Protein AF-A0A928IKX8-F1 (afdb_monomer_lite)

Foldseek 3Di:
DDDDPPPPPPDPDPVVVVVVVLLVVLLVQLLLLVLVLLVVVQKDFAQVRLLVLLVDDDDNNFQEKEFEPPDDPVSVCSNVVSCVVSVHHYDYDPHWQCSSQVSNVHRDRTRMMTGRDPVSVVVSVVSD

Sequence (128 aa):
MRSMRKWKRSFPKMSEQTGEAQKSANIKKLLSTLGLCARAGKVIYGVPMICDGMRRSKGERPVTVFEASDTSENTHKKITDKCVFYKVKHIRLDCDGASLAAALGKTSSLGAVAVTDEKMSGMVEKYI

pLDDT: mean 83.03, std 14.62, range [45.56, 94.25]

Secondary structure (DSSP, 8-state):
----------PPPTTTHHHHHHHHHHHHHHHHHHHHHHHTT-EEESHHHHHHHHH--SS---SEEEE-TT--HHHHHHHHHHHHHHT-EEEE-SS-HHHHHHHTT-SS--SEEEE--HHHHHHHHTT-

Structure (mmCIF, N/CA/C/O backbone):
data_AF-A0A928IKX8-F1
#
_entry.id   AF-A0A928IKX8-F1
#
loop_
_atom_site.group_PDB
_atom_site.id
_atom_site.type_symbol
_atom_site.label_atom_id
_atom_site.label_alt_id
_atom_site.label_comp_id
_atom_site.label_asym_id
_atom_site.label_entity_id
_atom_site.label_seq_id
_atom_site.pdbx_PDB_ins_code
_atom_site.Cartn_x
_atom_site.Cartn_y
_atom_site.Cartn_z
_atom_site.occupancy
_atom_site.B_iso_or_equiv
_atom_site.auth_seq_id
_atom_site.auth_comp_id
_atom_site.auth_asym_id
_atom_site.auth_atom_id
_atom_site.pdbx_PDB_model_num
ATOM 1 N N . MET A 1 1 ? 16.382 36.9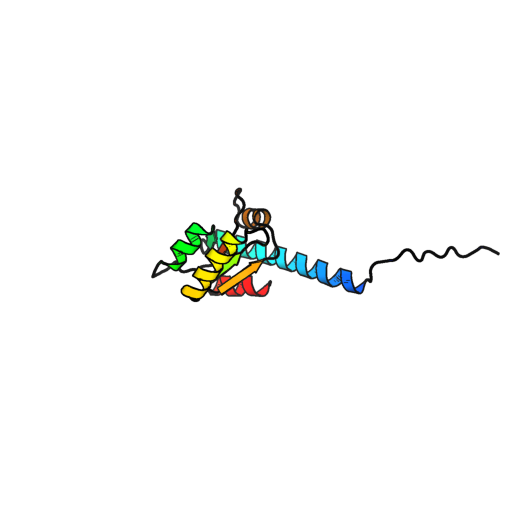03 54.864 1.00 47.00 1 MET A N 1
ATOM 2 C CA . MET A 1 1 ? 15.913 36.895 53.459 1.00 47.00 1 MET A CA 1
ATOM 3 C C . MET A 1 1 ? 16.600 35.781 52.672 1.00 47.00 1 MET A C 1
ATOM 5 O O . MET A 1 1 ? 17.811 35.840 52.520 1.00 47.00 1 MET A O 1
ATOM 9 N N . ARG A 1 2 ? 15.876 34.772 52.161 1.00 48.66 2 ARG A N 1
ATOM 10 C CA . ARG A 1 2 ? 16.408 33.851 51.135 1.00 48.66 2 ARG A CA 1
ATOM 11 C C . ARG A 1 2 ? 15.610 34.044 49.853 1.00 48.66 2 ARG A C 1
ATOM 13 O O . ARG A 1 2 ? 14.431 33.721 49.791 1.00 48.66 2 ARG A O 1
ATOM 20 N N . SER A 1 3 ? 16.276 34.648 48.876 1.00 50.75 3 SER A N 1
ATOM 21 C CA . SER A 1 3 ? 15.784 34.905 47.527 1.00 50.75 3 SER A CA 1
ATOM 22 C C . SER A 1 3 ? 15.284 33.609 46.880 1.00 50.75 3 SER A C 1
ATOM 24 O O . SER A 1 3 ? 16.055 32.671 46.659 1.00 50.75 3 SER A O 1
ATOM 26 N N . MET A 1 4 ? 13.976 33.561 46.612 1.00 45.56 4 MET A N 1
ATOM 27 C CA . MET A 1 4 ? 13.333 32.549 45.779 1.00 45.56 4 MET A CA 1
ATOM 28 C C . MET A 1 4 ? 13.910 32.641 44.366 1.00 45.56 4 MET A C 1
ATOM 30 O O . MET A 1 4 ? 13.693 33.613 43.640 1.00 45.56 4 MET A O 1
ATOM 34 N N . ARG A 1 5 ? 14.663 31.614 43.968 1.00 52.06 5 ARG A N 1
ATOM 35 C CA . ARG A 1 5 ? 15.209 31.494 42.618 1.00 52.06 5 ARG A CA 1
ATOM 36 C C . ARG A 1 5 ? 14.051 31.268 41.646 1.00 52.06 5 ARG A C 1
ATOM 38 O O . ARG A 1 5 ? 13.436 30.206 41.634 1.00 52.06 5 ARG A O 1
ATOM 45 N N . LYS A 1 6 ? 13.766 32.291 40.834 1.00 52.81 6 LYS A N 1
ATOM 46 C CA . LYS A 1 6 ? 12.906 32.232 39.646 1.00 52.81 6 LYS A CA 1
ATOM 47 C C . LYS A 1 6 ? 13.409 31.130 38.712 1.00 52.81 6 LYS A C 1
ATOM 49 O O . LYS A 1 6 ? 14.292 31.364 37.893 1.00 52.81 6 LYS A O 1
ATOM 54 N N . TRP A 1 7 ? 12.822 29.943 38.799 1.00 52.69 7 TRP A N 1
ATOM 55 C CA . TRP A 1 7 ? 13.029 28.873 37.827 1.00 52.69 7 TRP A CA 1
ATOM 56 C C . TRP A 1 7 ? 11.881 28.870 36.812 1.00 52.69 7 TRP A C 1
ATOM 58 O O . TRP A 1 7 ? 11.135 27.911 36.679 1.00 52.69 7 TRP A O 1
ATOM 68 N N . LYS A 1 8 ? 11.713 29.985 36.089 1.00 52.56 8 LYS A N 1
ATOM 69 C CA . LYS A 1 8 ? 10.942 30.004 34.836 1.00 52.56 8 LYS A CA 1
ATOM 70 C C . LYS A 1 8 ? 11.911 29.745 33.686 1.00 52.56 8 LYS A C 1
ATOM 72 O O . LYS A 1 8 ? 12.265 30.655 32.946 1.00 52.56 8 LYS A O 1
ATOM 77 N N . ARG A 1 9 ? 12.393 28.506 33.577 1.00 50.50 9 ARG A N 1
ATOM 78 C CA . ARG A 1 9 ? 12.924 28.009 32.302 1.00 50.50 9 ARG A CA 1
ATOM 79 C C . ARG A 1 9 ? 11.699 27.620 31.489 1.00 50.50 9 ARG A C 1
ATOM 81 O O . ARG A 1 9 ? 10.839 26.924 32.017 1.00 50.50 9 ARG A O 1
ATOM 88 N N . SER A 1 10 ? 11.578 28.165 30.285 1.00 53.47 10 SER A N 1
ATOM 89 C CA . S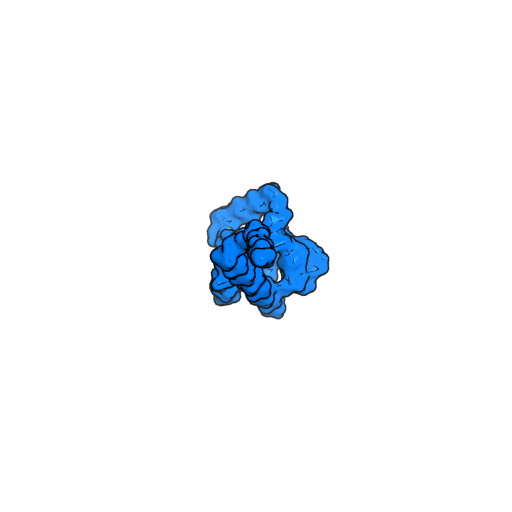ER A 1 10 ? 10.478 27.924 29.354 1.00 53.47 10 SER A CA 1
ATOM 90 C C . SER A 1 10 ? 10.213 26.427 29.209 1.00 53.47 10 SER A C 1
ATOM 92 O O . SER A 1 10 ? 10.902 25.741 28.461 1.00 53.47 10 SER A O 1
ATOM 94 N N . PHE A 1 11 ? 9.235 25.918 29.954 1.00 50.81 11 PHE A N 1
ATOM 95 C CA . PHE A 1 11 ? 8.666 24.609 29.696 1.00 50.81 11 PHE A CA 1
ATOM 96 C C . PHE A 1 11 ? 7.807 24.762 28.435 1.00 50.81 11 PHE A C 1
ATOM 98 O O . PHE A 1 11 ? 6.925 25.631 28.433 1.00 50.81 11 PHE A O 1
ATOM 105 N N . PRO A 1 12 ? 8.060 23.996 27.358 1.00 54.03 12 PRO A N 1
ATOM 106 C CA . PRO A 1 12 ? 7.116 23.923 26.247 1.00 54.03 12 PRO A CA 1
ATOM 107 C C . PRO A 1 12 ? 5.738 23.546 26.810 1.00 54.03 12 PRO A C 1
ATOM 109 O O . PRO A 1 12 ? 5.649 22.791 27.783 1.00 54.03 12 PRO A O 1
ATOM 112 N N . LYS A 1 13 ? 4.665 24.147 26.282 1.00 50.50 13 LYS A N 1
ATOM 113 C CA . LYS A 1 13 ? 3.326 24.021 26.869 1.00 50.50 13 LYS A CA 1
ATOM 114 C C . LYS A 1 13 ? 2.935 22.540 26.922 1.00 50.50 13 LYS A C 1
ATOM 116 O O . LYS A 1 13 ? 2.940 21.850 25.909 1.00 50.50 13 LYS A O 1
ATOM 121 N N . MET A 1 14 ? 2.534 22.075 28.107 1.00 46.19 14 MET A N 1
ATOM 122 C CA . MET A 1 14 ? 2.029 20.717 28.382 1.00 46.19 14 MET A CA 1
ATOM 123 C C . MET A 1 14 ? 0.922 20.270 27.398 1.00 46.19 14 MET A C 1
ATOM 125 O O . MET A 1 14 ? 0.720 19.081 27.184 1.00 46.19 14 MET A O 1
ATOM 129 N N . SER A 1 15 ? 0.222 21.223 26.771 1.00 53.66 15 SER A N 1
ATOM 130 C CA . SER A 1 15 ? -0.831 20.997 25.775 1.00 53.66 15 SER A CA 1
ATOM 131 C C . SER A 1 15 ? -0.340 20.534 24.398 1.00 53.66 15 SER A C 1
ATOM 133 O O . SER A 1 15 ? -1.143 20.025 23.628 1.00 53.66 15 SER A O 1
ATOM 135 N N . GLU A 1 16 ? 0.940 20.719 24.063 1.00 54.22 16 GLU A N 1
ATOM 136 C CA . GLU A 1 16 ? 1.517 20.285 22.776 1.00 54.22 16 GLU A CA 1
ATOM 137 C C . GLU A 1 16 ? 2.119 18.869 22.866 1.00 54.22 16 GLU A C 1
ATOM 139 O O . GLU A 1 16 ? 2.221 18.168 21.864 1.00 54.22 16 GLU A O 1
ATOM 144 N N . GLN A 1 17 ? 2.429 18.395 24.078 1.00 54.22 17 GLN A N 1
ATOM 145 C CA . GLN A 1 17 ? 3.056 17.086 24.305 1.00 54.22 17 GLN A CA 1
ATOM 146 C C . GLN A 1 17 ? 2.088 15.897 24.177 1.00 54.22 17 GLN A C 1
ATOM 148 O O . GLN A 1 17 ? 2.517 14.763 23.966 1.00 54.22 17 GLN A O 1
ATOM 153 N N . THR A 1 18 ? 0.778 16.120 24.289 1.00 57.66 18 THR A N 1
ATOM 154 C CA . THR A 1 18 ? -0.229 15.048 24.217 1.00 57.66 18 THR A CA 1
ATOM 155 C C . THR A 1 18 ? -0.540 14.622 22.777 1.00 57.66 18 THR A C 1
ATOM 157 O O . THR A 1 18 ? -0.771 13.439 22.524 1.00 57.66 18 THR A O 1
ATOM 160 N N . GLY A 1 19 ? -0.464 15.547 21.812 1.00 56.72 19 GLY A N 1
ATOM 161 C CA . GLY A 1 19 ? -0.780 15.279 20.403 1.00 56.72 19 GLY A CA 1
ATOM 162 C C . GLY A 1 19 ? 0.262 14.417 19.679 1.00 56.72 19 GLY A C 1
ATOM 163 O O . GLY A 1 19 ? -0.091 13.462 18.984 1.00 56.72 19 GLY A O 1
ATOM 164 N N . GLU A 1 20 ? 1.553 14.694 19.874 1.00 61.00 20 GLU A N 1
ATOM 165 C CA . GLU A 1 20 ? 2.644 13.947 19.223 1.00 61.00 20 GLU A CA 1
ATOM 166 C C . GLU A 1 20 ? 2.746 12.501 19.734 1.00 61.00 20 GLU A C 1
ATOM 168 O O . GLU A 1 20 ? 2.955 11.557 18.960 1.00 61.00 20 GLU A O 1
ATOM 173 N N . ALA A 1 21 ? 2.518 12.300 21.036 1.00 64.06 21 ALA A N 1
ATOM 174 C CA . ALA A 1 21 ? 2.507 10.977 21.649 1.00 64.06 21 ALA A CA 1
ATOM 175 C C . ALA A 1 21 ? 1.378 10.096 21.082 1.00 64.06 21 ALA A C 1
ATOM 177 O O . ALA A 1 21 ? 1.613 8.933 20.744 1.00 64.06 21 ALA A O 1
ATOM 178 N N . GLN A 1 22 ? 0.173 10.648 20.899 1.00 70.94 22 GLN A N 1
ATOM 179 C CA . GLN A 1 22 ? -0.947 9.917 20.294 1.00 70.94 22 GLN A CA 1
ATOM 180 C C . GLN A 1 22 ? -0.711 9.600 18.813 1.00 70.94 22 GLN A C 1
ATOM 182 O O . GLN A 1 22 ? -0.991 8.481 18.379 1.00 70.94 22 GLN A O 1
ATOM 187 N N . LYS A 1 23 ? -0.125 10.532 18.054 1.00 74.25 23 LYS A N 1
ATOM 188 C CA . LYS A 1 23 ? 0.185 10.330 16.632 1.00 74.25 23 LYS A CA 1
ATOM 189 C C . LYS A 1 23 ? 1.185 9.187 16.417 1.00 74.25 23 LYS A C 1
ATOM 191 O O . LYS A 1 23 ? 0.941 8.283 15.617 1.00 74.25 23 LYS A O 1
ATOM 196 N N . SER A 1 24 ? 2.266 9.160 17.199 1.00 78.94 24 SER A N 1
ATOM 197 C CA . SER A 1 24 ? 3.278 8.095 17.115 1.00 78.94 24 SER A CA 1
ATOM 198 C C . SER A 1 24 ? 2.734 6.709 17.500 1.00 78.94 24 SER A C 1
ATOM 200 O O . SER A 1 24 ? 3.105 5.700 16.895 1.00 78.94 24 SER A O 1
ATOM 202 N N . ALA A 1 25 ? 1.817 6.637 18.472 1.00 84.69 25 ALA A N 1
ATOM 203 C CA . ALA A 1 25 ? 1.174 5.387 18.873 1.00 84.69 25 ALA A CA 1
ATOM 204 C C . ALA A 1 25 ? 0.252 4.824 17.778 1.00 84.69 25 ALA A C 1
ATOM 206 O O . ALA A 1 25 ? 0.204 3.606 17.580 1.00 84.69 25 ALA A O 1
ATOM 207 N N . ASN A 1 26 ? -0.450 5.693 17.048 1.00 90.31 26 ASN A N 1
ATOM 208 C CA . ASN A 1 26 ? -1.316 5.294 15.939 1.00 90.31 26 ASN A CA 1
ATOM 209 C C . ASN A 1 26 ? -0.511 4.761 14.749 1.00 90.31 26 ASN A C 1
ATOM 211 O O . ASN A 1 26 ? -0.826 3.681 14.252 1.00 90.31 26 ASN A O 1
ATOM 215 N N . ILE A 1 27 ? 0.595 5.417 14.380 1.00 89.69 27 ILE A N 1
ATOM 216 C CA . ILE A 1 27 ? 1.487 4.945 13.306 1.00 89.69 27 ILE A CA 1
ATOM 217 C C . ILE A 1 27 ? 2.048 3.552 13.623 1.00 89.69 27 ILE A C 1
ATOM 219 O O . ILE A 1 27 ? 2.047 2.672 12.767 1.00 89.69 27 ILE A O 1
ATOM 223 N N . LYS A 1 28 ? 2.462 3.290 14.870 1.00 91.00 28 LYS A N 1
ATOM 224 C CA . LYS A 1 28 ? 2.934 1.950 15.273 1.00 91.00 28 LYS A CA 1
ATOM 225 C C . LYS A 1 28 ? 1.858 0.869 15.107 1.00 91.00 28 LYS A C 1
ATOM 227 O O . LYS A 1 28 ? 2.163 -0.241 14.663 1.00 91.00 28 LYS A O 1
ATOM 232 N N . LYS A 1 29 ? 0.599 1.179 15.442 1.00 92.19 29 LYS A N 1
ATOM 233 C CA . LYS A 1 29 ? -0.541 0.263 15.240 1.00 92.19 29 LYS A CA 1
ATOM 234 C C . LYS A 1 29 ? -0.842 0.059 13.757 1.00 92.19 29 LYS A C 1
ATOM 236 O O . LYS A 1 29 ? -1.074 -1.075 13.343 1.00 92.19 29 LYS A O 1
ATOM 241 N N . LEU A 1 30 ? -0.773 1.126 12.965 1.00 92.75 30 LEU A N 1
ATOM 242 C CA . LEU A 1 30 ? -0.924 1.084 11.515 1.00 92.75 30 LEU A CA 1
ATOM 243 C C . LEU A 1 30 ? 0.117 0.153 10.884 1.00 92.75 30 LEU A C 1
ATOM 245 O O . LEU A 1 30 ? -0.248 -0.787 10.182 1.00 92.75 30 LEU A O 1
ATOM 249 N N . LEU A 1 31 ? 1.399 0.346 11.208 1.00 92.19 31 LEU A N 1
ATOM 250 C CA . LEU A 1 31 ? 2.505 -0.491 10.735 1.00 92.19 31 LEU A CA 1
ATOM 251 C C . LEU A 1 31 ? 2.327 -1.961 11.143 1.00 92.19 31 LEU A C 1
ATOM 253 O O . LEU A 1 31 ? 2.471 -2.860 10.317 1.00 92.19 31 LEU A O 1
ATOM 257 N N . SER A 1 32 ? 1.930 -2.219 12.391 1.00 92.88 32 SER A N 1
ATOM 258 C CA . SER A 1 32 ? 1.648 -3.584 12.868 1.00 92.88 32 SER A CA 1
ATOM 259 C C . SER A 1 32 ? 0.496 -4.242 12.094 1.00 92.88 32 SER A C 1
ATOM 261 O O . SER A 1 32 ? 0.554 -5.428 11.764 1.00 92.88 32 SER A O 1
ATOM 263 N N . THR A 1 33 ? -0.540 -3.467 11.761 1.00 93.44 33 THR A N 1
ATOM 264 C CA . THR A 1 33 ? -1.694 -3.924 10.969 1.00 93.44 33 THR A CA 1
ATOM 265 C C . THR A 1 33 ? -1.297 -4.198 9.520 1.00 93.44 33 THR A C 1
ATOM 267 O O . THR A 1 33 ? -1.681 -5.225 8.963 1.00 93.44 33 THR A O 1
ATOM 270 N N . LEU A 1 34 ? -0.456 -3.352 8.920 1.00 93.19 34 LEU A N 1
ATOM 271 C CA . LEU A 1 34 ? 0.125 -3.606 7.599 1.00 93.19 34 LEU A CA 1
ATOM 272 C C . LEU A 1 34 ? 0.958 -4.896 7.582 1.00 93.19 34 LEU A C 1
ATOM 274 O O . LEU A 1 34 ? 0.835 -5.688 6.648 1.00 93.19 34 LEU A O 1
ATOM 278 N N . GLY A 1 35 ? 1.731 -5.166 8.637 1.00 92.69 35 GLY A N 1
ATOM 279 C CA . GLY A 1 35 ? 2.459 -6.429 8.796 1.00 92.69 35 GLY A CA 1
ATOM 280 C C . GLY A 1 35 ? 1.539 -7.656 8.869 1.00 92.69 35 GLY A C 1
ATOM 281 O O . GLY A 1 35 ? 1.835 -8.698 8.280 1.00 92.69 35 GLY A O 1
ATOM 282 N N . LEU A 1 36 ? 0.381 -7.542 9.528 1.00 93.12 36 LEU A N 1
ATOM 283 C CA . LEU A 1 36 ? -0.655 -8.586 9.526 1.00 93.12 36 LEU A CA 1
ATOM 284 C C . LEU A 1 36 ? -1.233 -8.812 8.120 1.00 93.12 36 LEU A C 1
ATOM 286 O O . LEU A 1 36 ? -1.360 -9.958 7.689 1.00 93.12 36 LEU A O 1
ATOM 290 N N . CYS A 1 37 ? -1.513 -7.736 7.379 1.00 92.50 37 CYS A N 1
ATOM 291 C CA . CYS A 1 37 ? -1.970 -7.815 5.988 1.00 92.50 37 CYS A CA 1
ATOM 292 C C . CYS A 1 37 ? -0.935 -8.500 5.087 1.00 92.50 37 CYS A C 1
ATOM 294 O O . CYS A 1 37 ? -1.294 -9.312 4.229 1.00 92.50 37 CYS A O 1
ATOM 296 N N . ALA A 1 38 ? 0.351 -8.213 5.311 1.00 92.31 38 ALA A N 1
ATOM 297 C CA . ALA A 1 38 ? 1.449 -8.838 4.588 1.00 92.31 38 ALA A CA 1
ATOM 298 C C . ALA A 1 38 ? 1.536 -10.339 4.841 1.00 92.31 38 ALA A C 1
ATOM 300 O O . ALA A 1 38 ? 1.639 -11.114 3.891 1.00 92.31 38 ALA A O 1
ATOM 301 N N . ARG A 1 39 ? 1.410 -10.765 6.104 1.00 90.56 39 ARG A N 1
ATOM 302 C CA . ARG A 1 39 ? 1.367 -12.193 6.451 1.00 90.56 39 ARG A CA 1
ATOM 303 C C . ARG A 1 39 ? 0.162 -12.920 5.855 1.00 90.56 39 ARG A C 1
ATOM 305 O O . ARG A 1 39 ? 0.277 -14.096 5.536 1.00 90.56 39 ARG A O 1
ATOM 312 N N . ALA A 1 40 ? -0.961 -12.231 5.659 1.00 90.62 40 ALA A N 1
ATOM 313 C CA . ALA A 1 40 ? -2.138 -12.783 4.988 1.00 90.62 40 ALA A CA 1
ATOM 314 C C . ALA A 1 4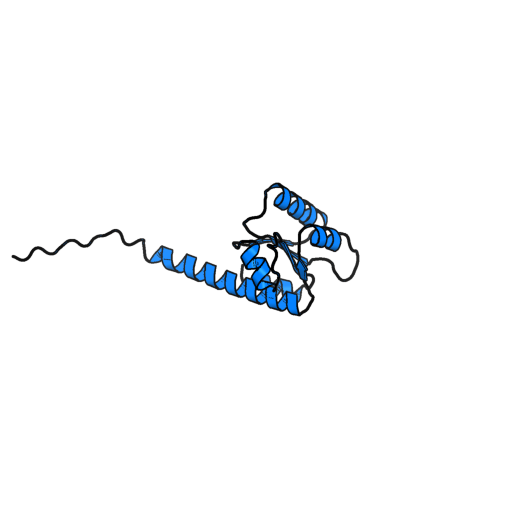0 ? -2.002 -12.865 3.450 1.00 90.62 40 ALA A C 1
ATOM 316 O O . ALA A 1 40 ? -2.910 -13.365 2.787 1.00 90.62 40 ALA A O 1
ATOM 317 N N . GLY A 1 41 ? -0.912 -12.350 2.865 1.00 89.31 41 GLY A N 1
ATOM 318 C CA . GLY A 1 41 ? -0.708 -12.319 1.413 1.00 89.31 41 GLY A CA 1
ATOM 319 C C . GLY A 1 41 ? -1.640 -11.351 0.673 1.00 89.31 41 GLY A C 1
ATOM 320 O O . GLY A 1 41 ? -1.846 -11.495 -0.528 1.00 89.31 41 GLY A O 1
ATOM 321 N N . LYS A 1 42 ? -2.228 -10.372 1.376 1.00 91.88 42 LYS A N 1
ATOM 322 C CA . LYS A 1 42 ? -3.195 -9.398 0.828 1.00 91.88 42 LYS A CA 1
ATOM 323 C C . LYS A 1 42 ? -2.586 -8.015 0.588 1.00 91.88 42 LYS A C 1
ATOM 325 O O . LYS A 1 42 ? -3.270 -6.996 0.694 1.00 91.88 42 LYS A O 1
ATOM 330 N N . VAL A 1 43 ? -1.287 -7.970 0.298 1.00 92.38 43 VAL A N 1
ATOM 331 C CA . VAL A 1 43 ? -0.556 -6.726 0.030 1.00 92.38 43 VAL A CA 1
ATOM 332 C C . VAL A 1 43 ? 0.331 -6.848 -1.199 1.00 92.38 43 VAL A C 1
ATOM 334 O O . VAL A 1 43 ? 0.873 -7.912 -1.488 1.00 92.38 43 VAL A O 1
ATOM 337 N N . ILE A 1 44 ? 0.525 -5.725 -1.878 1.00 92.00 44 ILE A N 1
ATOM 338 C CA . ILE A 1 44 ? 1.474 -5.548 -2.974 1.00 92.00 44 ILE A CA 1
ATOM 339 C C . ILE A 1 44 ? 2.441 -4.452 -2.546 1.00 92.00 44 ILE A C 1
ATOM 341 O O . ILE A 1 44 ? 2.023 -3.360 -2.184 1.00 92.00 44 ILE A O 1
ATOM 345 N N . TYR A 1 45 ? 3.738 -4.720 -2.569 1.00 90.88 45 TYR A N 1
ATOM 346 C CA . TYR A 1 45 ? 4.758 -3.759 -2.152 1.00 90.88 45 TYR A CA 1
ATOM 347 C C . TYR A 1 45 ? 5.518 -3.206 -3.356 1.00 90.88 45 TYR A C 1
ATOM 349 O O . TYR A 1 45 ? 5.751 -3.911 -4.327 1.00 90.88 45 TYR A O 1
ATOM 357 N N . GLY A 1 46 ? 5.952 -1.951 -3.283 1.00 89.25 46 GLY A N 1
ATOM 358 C CA . GLY A 1 46 ? 6.764 -1.325 -4.321 1.00 89.25 46 GLY A CA 1
ATOM 359 C C . GLY A 1 46 ? 5.944 -0.698 -5.449 1.00 89.25 46 GLY A C 1
ATOM 360 O O . GLY A 1 46 ? 5.057 -1.303 -6.046 1.00 89.25 46 GLY A O 1
ATOM 361 N N . VAL A 1 47 ? 6.313 0.533 -5.790 1.00 89.75 47 VAL A N 1
ATOM 362 C CA . VAL A 1 47 ? 5.660 1.371 -6.806 1.00 89.75 47 VAL A CA 1
ATOM 363 C C . VAL A 1 47 ? 5.425 0.670 -8.152 1.00 89.75 47 VAL A C 1
ATOM 365 O O . VAL A 1 47 ? 4.287 0.716 -8.625 1.00 89.75 47 VAL A O 1
ATOM 368 N N . PRO A 1 48 ? 6.414 -0.007 -8.779 1.00 90.38 48 PRO A N 1
ATOM 369 C CA . PRO A 1 48 ? 6.179 -0.667 -10.064 1.00 90.38 48 PRO A CA 1
ATOM 370 C C . PRO A 1 48 ? 5.149 -1.801 -9.963 1.00 90.38 48 PRO A C 1
ATOM 372 O O . PRO A 1 48 ? 4.268 -1.891 -10.814 1.00 90.38 48 PRO A O 1
ATOM 375 N N . MET A 1 49 ? 5.199 -2.613 -8.900 1.00 90.94 49 MET A N 1
ATOM 376 C CA . MET A 1 49 ? 4.257 -3.723 -8.709 1.00 90.94 49 MET A CA 1
ATOM 377 C C . MET A 1 49 ? 2.846 -3.227 -8.400 1.00 90.94 49 MET A C 1
ATOM 379 O O . MET A 1 49 ? 1.878 -3.806 -8.879 1.00 90.94 49 MET A O 1
ATOM 383 N N . ILE A 1 50 ? 2.717 -2.125 -7.658 1.00 91.81 50 ILE A N 1
ATOM 384 C CA . ILE A 1 50 ? 1.424 -1.480 -7.402 1.00 91.81 50 ILE A CA 1
ATOM 385 C C . ILE A 1 50 ? 0.821 -0.962 -8.713 1.00 91.81 50 ILE A C 1
ATOM 387 O O . ILE A 1 50 ? -0.349 -1.221 -8.994 1.00 91.81 50 ILE A O 1
ATOM 391 N N . CYS A 1 51 ? 1.622 -0.294 -9.552 1.00 90.25 51 CYS A N 1
ATOM 392 C CA . CYS A 1 51 ? 1.178 0.177 -10.867 1.00 90.25 51 CYS A CA 1
ATOM 393 C C . CYS A 1 51 ? 0.711 -0.975 -11.770 1.00 90.25 51 CYS A C 1
ATOM 395 O O . CYS A 1 51 ? -0.288 -0.838 -12.478 1.00 90.25 51 CYS A O 1
ATOM 397 N N . ASP A 1 52 ? 1.415 -2.108 -11.743 1.00 90.00 52 ASP A N 1
ATOM 398 C CA . ASP A 1 52 ? 1.018 -3.311 -12.477 1.00 90.00 52 ASP A CA 1
ATOM 399 C C . ASP A 1 52 ? -0.239 -3.959 -11.897 1.00 90.00 52 ASP A C 1
ATOM 401 O O . ASP A 1 52 ? -1.136 -4.333 -12.652 1.00 90.00 52 ASP A O 1
ATOM 405 N N . GLY A 1 53 ? -0.359 -4.031 -10.572 1.00 88.69 53 GLY A N 1
ATOM 406 C CA . GLY A 1 53 ? -1.546 -4.546 -9.890 1.00 88.69 53 GLY A CA 1
ATOM 407 C C . GLY A 1 53 ? -2.812 -3.759 -10.235 1.00 88.69 53 GLY A C 1
ATOM 408 O O . GLY A 1 53 ? -3.864 -4.351 -10.458 1.00 88.69 53 GLY A O 1
ATOM 409 N N . MET A 1 54 ? -2.716 -2.433 -10.377 1.00 89.12 54 MET A N 1
ATOM 410 C CA . MET A 1 54 ? -3.847 -1.587 -10.793 1.00 89.12 54 MET A CA 1
ATOM 411 C C . MET A 1 54 ? -4.355 -1.891 -12.209 1.00 89.12 54 MET A C 1
ATOM 413 O O . MET A 1 54 ? -5.558 -1.769 -12.474 1.00 89.12 54 MET A O 1
ATOM 417 N N . ARG A 1 55 ? -3.444 -2.278 -13.114 1.00 86.81 55 ARG A N 1
ATOM 418 C CA . ARG A 1 55 ? -3.754 -2.634 -14.510 1.00 86.81 55 ARG A CA 1
ATOM 419 C C . ARG A 1 55 ? -4.484 -3.971 -14.622 1.00 86.81 55 ARG A C 1
ATOM 421 O O . ARG A 1 55 ? -5.227 -4.164 -15.582 1.00 86.81 55 ARG A O 1
ATOM 428 N N . ARG A 1 56 ? -4.271 -4.893 -13.679 1.00 82.38 56 ARG A N 1
ATOM 429 C CA . ARG A 1 56 ? -4.883 -6.230 -13.698 1.00 82.38 56 ARG A CA 1
ATOM 430 C C . ARG A 1 56 ? -6.396 -6.136 -13.480 1.00 82.38 56 ARG A C 1
ATOM 432 O O . ARG A 1 56 ? -6.885 -5.333 -12.688 1.00 82.38 56 ARG A O 1
ATOM 439 N N . SER A 1 57 ? -7.145 -6.971 -14.197 1.00 65.50 57 SER A N 1
ATOM 440 C CA . SER A 1 57 ? -8.609 -6.906 -14.265 1.00 65.50 57 SER A CA 1
ATOM 441 C C . SER A 1 57 ? -9.342 -7.769 -13.228 1.00 65.50 57 SER A C 1
ATOM 443 O O . SER A 1 57 ? -10.525 -7.522 -13.002 1.00 65.50 57 SER A O 1
ATOM 445 N N . LYS A 1 58 ? -8.693 -8.740 -12.561 1.00 60.31 58 LYS A N 1
ATOM 446 C CA . LYS A 1 58 ? -9.334 -9.593 -11.534 1.00 60.31 58 LYS A CA 1
ATOM 447 C C . LYS A 1 58 ? -8.377 -10.029 -10.413 1.00 60.31 58 LYS A C 1
ATOM 449 O O . LYS A 1 58 ? -7.229 -10.366 -10.672 1.00 60.31 58 LYS A O 1
ATOM 454 N N . GLY A 1 59 ? -8.892 -10.060 -9.178 1.00 61.94 59 GLY A N 1
ATOM 455 C CA . GLY A 1 59 ? -8.335 -10.784 -8.020 1.00 61.94 59 GLY A CA 1
ATOM 456 C C . GLY A 1 59 ? -7.282 -10.064 -7.170 1.00 61.94 59 GLY A C 1
ATOM 457 O O . GLY A 1 59 ? -7.267 -10.246 -5.958 1.00 61.94 59 GLY A O 1
ATOM 458 N N . GLU A 1 60 ? -6.440 -9.224 -7.772 1.00 69.31 60 GLU A N 1
ATOM 459 C CA . GLU A 1 60 ? -5.290 -8.594 -7.087 1.00 69.31 60 GLU A CA 1
ATOM 460 C C . GLU A 1 60 ? -5.296 -7.066 -7.175 1.00 69.31 60 GLU A C 1
ATOM 462 O O . GLU A 1 60 ? -4.270 -6.408 -6.996 1.00 69.31 60 GLU A O 1
ATOM 467 N N . ARG A 1 61 ? -6.447 -6.475 -7.497 1.00 85.62 61 ARG A N 1
ATOM 468 C CA . ARG A 1 61 ? -6.513 -5.031 -7.680 1.00 85.62 61 ARG A CA 1
ATOM 469 C C . ARG A 1 61 ? -6.316 -4.342 -6.324 1.00 85.62 61 ARG A C 1
ATOM 471 O O . ARG A 1 61 ? -7.017 -4.686 -5.374 1.00 85.62 61 ARG A O 1
ATOM 478 N N . PRO A 1 62 ? -5.374 -3.396 -6.207 1.00 90.50 62 PRO A N 1
ATOM 479 C CA . PRO A 1 62 ? -5.201 -2.655 -4.971 1.00 90.50 62 PRO A CA 1
ATOM 480 C C . PRO A 1 62 ? -6.450 -1.817 -4.692 1.00 90.50 62 PRO A C 1
ATOM 482 O O . PRO A 1 62 ? -6.957 -1.134 -5.581 1.00 90.50 62 PRO A O 1
ATOM 485 N N . VAL A 1 63 ? -6.934 -1.887 -3.455 1.00 91.12 63 VAL A N 1
ATOM 486 C CA . VAL A 1 63 ? -8.070 -1.104 -2.951 1.00 91.12 63 VAL A CA 1
ATOM 487 C C . VAL A 1 63 ? -7.571 0.237 -2.421 1.00 91.12 63 VAL A C 1
ATOM 489 O O . VAL A 1 63 ? -8.122 1.290 -2.750 1.00 91.12 63 VAL A O 1
ATOM 492 N N . THR A 1 64 ? -6.472 0.187 -1.665 1.00 92.75 64 THR A N 1
ATOM 493 C CA . THR A 1 64 ? -5.841 1.358 -1.054 1.00 92.75 64 THR A CA 1
ATOM 494 C C . THR A 1 64 ? -4.331 1.261 -1.164 1.00 92.75 64 THR A C 1
ATOM 496 O O . THR A 1 64 ? -3.744 0.206 -0.914 1.00 92.75 64 THR A O 1
ATOM 499 N N . VAL A 1 65 ? -3.704 2.373 -1.534 1.00 94.12 65 VAL A N 1
ATOM 500 C CA . VAL A 1 65 ? -2.256 2.552 -1.609 1.00 94.12 65 VAL A CA 1
ATOM 501 C C . VAL A 1 65 ? -1.804 3.464 -0.480 1.00 94.12 65 VAL A C 1
ATOM 503 O O . VAL A 1 65 ? -2.296 4.579 -0.342 1.00 94.12 65 VAL A O 1
ATOM 506 N N . PHE A 1 66 ? -0.829 2.990 0.280 1.00 93.62 66 PHE A N 1
ATOM 507 C CA . PHE A 1 66 ? -0.134 3.710 1.330 1.00 93.62 66 PHE A CA 1
ATOM 508 C C . PHE A 1 66 ? 1.270 4.075 0.851 1.00 93.62 66 PHE A C 1
ATOM 510 O O . PHE A 1 66 ? 2.059 3.205 0.480 1.00 93.62 66 PHE A O 1
ATOM 517 N N . GLU A 1 67 ? 1.577 5.362 0.844 1.00 94.25 67 GLU A N 1
ATOM 518 C CA . GLU A 1 67 ? 2.865 5.911 0.428 1.00 94.25 67 GLU A CA 1
ATOM 519 C C . GLU A 1 67 ? 3.667 6.360 1.652 1.00 94.25 67 GLU A C 1
ATOM 521 O O . GLU A 1 67 ? 3.104 6.960 2.564 1.00 94.25 67 GLU A O 1
ATOM 526 N N . ALA A 1 68 ? 4.970 6.090 1.678 1.00 93.25 68 ALA A N 1
ATOM 527 C CA . ALA A 1 68 ? 5.855 6.590 2.726 1.00 93.25 68 ALA A CA 1
ATOM 528 C C . ALA A 1 68 ? 6.076 8.114 2.608 1.00 93.25 68 ALA A C 1
ATOM 530 O O . ALA A 1 68 ? 5.896 8.713 1.546 1.00 93.25 68 ALA A O 1
ATOM 531 N N . SER A 1 69 ? 6.475 8.775 3.694 1.00 91.25 69 SER A N 1
ATOM 532 C CA . SER A 1 69 ? 6.692 10.228 3.700 1.00 91.25 69 SER A CA 1
ATOM 533 C C . SER A 1 69 ? 7.939 10.656 2.921 1.00 91.25 69 SER A C 1
ATOM 535 O O . SER A 1 69 ? 7.981 11.775 2.414 1.00 91.25 69 SER A O 1
ATOM 537 N N . ASP A 1 70 ? 8.941 9.784 2.815 1.00 90.50 70 ASP A N 1
ATOM 538 C CA . ASP A 1 70 ? 10.266 10.026 2.227 1.00 90.50 70 ASP A CA 1
ATOM 539 C C . ASP A 1 70 ? 10.343 9.747 0.713 1.00 90.50 70 ASP A C 1
ATOM 541 O O . ASP A 1 70 ? 11.426 9.748 0.122 1.00 90.50 70 ASP A O 1
ATOM 545 N N . THR A 1 71 ? 9.204 9.530 0.052 1.00 88.00 71 THR A N 1
ATOM 546 C CA . THR A 1 71 ? 9.147 9.361 -1.401 1.00 88.00 71 THR A CA 1
ATOM 547 C C . THR A 1 71 ? 9.506 10.642 -2.154 1.00 88.00 71 THR A C 1
ATOM 549 O O . THR A 1 71 ? 9.114 11.756 -1.797 1.00 88.00 71 THR A O 1
ATOM 552 N N . SER A 1 72 ? 10.239 10.482 -3.261 1.00 88.81 72 SER A N 1
ATOM 553 C CA . SER A 1 72 ? 10.564 11.590 -4.162 1.00 88.81 72 SER A CA 1
ATOM 554 C C . SER A 1 72 ? 9.326 12.105 -4.895 1.00 88.81 72 SER A C 1
ATOM 556 O O . SER A 1 72 ? 8.394 11.349 -5.178 1.00 88.81 72 SER A O 1
ATOM 558 N N . GLU A 1 73 ? 9.338 13.377 -5.297 1.00 89.88 73 GLU A N 1
ATOM 559 C CA . GLU A 1 73 ? 8.194 13.997 -5.977 1.00 89.88 73 GLU A CA 1
ATOM 560 C C . GLU A 1 73 ? 7.821 13.285 -7.290 1.00 89.88 73 GLU A C 1
ATOM 562 O O . GLU A 1 73 ? 6.642 13.093 -7.594 1.00 89.88 73 GLU A O 1
ATOM 567 N N . ASN A 1 74 ? 8.818 12.803 -8.041 1.00 89.31 74 ASN A N 1
ATOM 568 C CA . ASN A 1 74 ? 8.593 11.996 -9.243 1.00 89.31 74 ASN A CA 1
ATOM 569 C C . ASN A 1 74 ? 7.839 10.697 -8.932 1.00 89.31 74 ASN A C 1
ATOM 571 O O . ASN A 1 74 ? 7.051 10.231 -9.752 1.00 89.31 74 ASN A O 1
ATOM 575 N N . THR A 1 75 ? 8.105 10.089 -7.778 1.00 88.94 75 THR A N 1
ATOM 576 C CA . THR A 1 75 ? 7.458 8.845 -7.351 1.00 88.94 75 THR A CA 1
ATOM 577 C C . THR A 1 75 ? 6.034 9.114 -6.888 1.00 88.94 75 THR A C 1
ATOM 579 O O . THR A 1 75 ? 5.116 8.419 -7.322 1.00 88.94 75 THR A O 1
ATOM 582 N N . HIS A 1 76 ? 5.853 10.174 -6.100 1.00 92.00 76 HIS A N 1
ATOM 583 C CA . HIS A 1 76 ? 4.551 10.635 -5.637 1.00 92.00 76 HIS A CA 1
ATOM 584 C C . HIS A 1 76 ? 3.599 10.899 -6.809 1.00 92.00 76 HIS A C 1
ATOM 586 O O . HIS A 1 76 ? 2.532 10.295 -6.882 1.00 92.00 76 HIS A O 1
ATOM 592 N N . LYS A 1 77 ? 4.019 11.701 -7.801 1.00 92.69 77 LYS A N 1
ATOM 593 C CA . LYS A 1 77 ? 3.206 11.978 -9.001 1.00 92.69 77 LYS A CA 1
ATOM 594 C C . LYS A 1 77 ? 2.814 10.700 -9.740 1.00 92.69 77 LYS A C 1
ATOM 596 O O . LYS A 1 77 ? 1.641 10.492 -10.026 1.00 92.69 77 LYS A O 1
ATOM 601 N N . LYS A 1 78 ? 3.771 9.791 -9.971 1.00 91.56 78 LYS A N 1
ATOM 602 C CA . LYS A 1 78 ? 3.501 8.513 -10.652 1.00 91.56 78 LYS A CA 1
ATOM 603 C C . LYS A 1 78 ? 2.436 7.677 -9.941 1.00 91.56 78 LYS A C 1
ATOM 605 O O . LYS A 1 78 ? 1.597 7.088 -10.618 1.00 91.56 78 LYS A O 1
ATOM 610 N N . ILE A 1 79 ? 2.491 7.586 -8.611 1.00 91.88 79 ILE A N 1
ATOM 611 C CA . ILE A 1 79 ? 1.504 6.837 -7.824 1.00 91.88 79 ILE A CA 1
ATOM 612 C C . ILE A 1 79 ? 0.153 7.543 -7.895 1.00 91.88 79 ILE A C 1
ATOM 614 O O . ILE A 1 79 ? -0.835 6.915 -8.266 1.00 91.88 79 ILE A O 1
ATOM 618 N N . THR A 1 80 ? 0.119 8.840 -7.589 1.00 92.62 80 THR A N 1
ATOM 619 C CA . THR A 1 80 ? -1.108 9.638 -7.540 1.00 92.62 80 THR A CA 1
ATOM 620 C C . THR A 1 80 ? -1.850 9.612 -8.873 1.00 92.62 80 THR A C 1
ATOM 622 O O . THR A 1 80 ? -3.035 9.285 -8.893 1.00 92.62 80 THR A O 1
ATOM 625 N N . ASP A 1 81 ? -1.163 9.832 -9.997 1.00 92.62 81 ASP A N 1
ATOM 626 C CA . ASP A 1 81 ? -1.772 9.806 -11.334 1.00 92.62 81 ASP A CA 1
ATOM 627 C C . ASP A 1 81 ? -2.436 8.452 -11.632 1.00 92.62 81 ASP A C 1
ATOM 629 O O . ASP A 1 81 ? -3.530 8.378 -12.200 1.00 92.62 81 ASP A O 1
ATOM 633 N N . LYS A 1 82 ? -1.791 7.351 -11.223 1.00 90.75 82 LYS A N 1
ATOM 634 C CA . LYS A 1 82 ? -2.323 5.994 -11.406 1.00 90.75 82 LYS A CA 1
ATOM 635 C C . LYS A 1 82 ? -3.492 5.711 -10.470 1.00 90.75 82 LYS A C 1
ATOM 637 O O . LYS A 1 82 ? -4.495 5.165 -10.928 1.00 90.75 82 LYS A O 1
ATOM 642 N N . CYS A 1 83 ? -3.397 6.113 -9.206 1.00 91.50 83 CYS A N 1
ATOM 643 C CA . CYS A 1 83 ? -4.487 5.998 -8.241 1.00 91.50 83 CYS A CA 1
ATOM 644 C C . CYS A 1 83 ? -5.734 6.751 -8.722 1.00 91.50 83 CYS A C 1
ATOM 646 O O . CYS A 1 83 ? -6.823 6.183 -8.717 1.00 91.50 83 CYS A O 1
ATOM 648 N N . VAL A 1 84 ? -5.571 7.977 -9.232 1.00 91.56 84 VAL A N 1
ATOM 649 C CA . VAL A 1 84 ? -6.666 8.781 -9.801 1.00 91.56 84 VAL A CA 1
ATOM 650 C C . VAL A 1 84 ? -7.277 8.092 -11.022 1.00 91.56 84 VAL A C 1
ATOM 652 O O . VAL A 1 84 ? -8.494 7.920 -11.084 1.00 91.56 84 VAL A O 1
ATOM 655 N N . PHE A 1 85 ? -6.451 7.636 -11.969 1.00 90.31 85 PHE A N 1
ATOM 656 C CA . PHE A 1 85 ? -6.929 6.978 -13.188 1.00 90.31 85 PHE A CA 1
ATOM 657 C C . PHE A 1 85 ? -7.714 5.689 -12.901 1.00 90.31 85 PHE A C 1
ATOM 659 O O . PHE A 1 85 ? -8.782 5.462 -13.470 1.00 90.31 85 PHE A O 1
ATOM 666 N N . TYR A 1 86 ? -7.204 4.844 -12.001 1.00 88.81 86 TYR A N 1
ATOM 667 C CA . TYR A 1 86 ? -7.833 3.568 -11.651 1.00 88.81 86 TYR A CA 1
ATOM 668 C C . TYR A 1 86 ? -8.863 3.672 -10.516 1.00 88.81 86 TYR A C 1
ATOM 670 O O . TYR A 1 86 ? -9.451 2.651 -10.159 1.00 88.81 86 TYR A O 1
ATOM 678 N N . LYS A 1 87 ? -9.114 4.881 -9.990 1.00 88.69 87 LYS A N 1
ATOM 679 C CA . LYS A 1 87 ? -10.017 5.162 -8.859 1.00 88.69 87 LYS A CA 1
ATOM 680 C C . LYS A 1 87 ? -9.684 4.341 -7.606 1.00 88.69 87 LYS A C 1
ATOM 682 O O . LYS A 1 87 ? -10.568 3.806 -6.944 1.00 88.69 87 LYS A O 1
ATOM 687 N N . VAL A 1 88 ? -8.395 4.239 -7.304 1.00 91.00 88 VAL A N 1
ATOM 688 C CA . VAL A 1 88 ? -7.857 3.567 -6.115 1.00 91.00 88 VAL A CA 1
ATOM 689 C C . VAL A 1 88 ? -7.565 4.620 -5.050 1.00 91.00 88 VAL A C 1
ATOM 691 O O . VAL A 1 88 ? -7.064 5.699 -5.373 1.00 91.00 88 VAL A O 1
ATOM 694 N N . LYS A 1 89 ? -7.866 4.329 -3.780 1.00 91.38 89 LYS A N 1
ATOM 695 C CA . LYS A 1 89 ? -7.565 5.258 -2.683 1.00 91.38 89 LYS A CA 1
ATOM 696 C C . LYS A 1 89 ? -6.053 5.401 -2.510 1.00 91.38 89 LYS A C 1
ATOM 698 O O . LYS A 1 89 ? -5.320 4.416 -2.572 1.00 91.38 89 LYS A O 1
ATOM 703 N N . HIS A 1 90 ? -5.592 6.616 -2.244 1.00 93.94 90 HIS A N 1
ATOM 704 C CA . HIS A 1 90 ? -4.188 6.924 -1.985 1.00 93.94 90 HIS A CA 1
ATOM 705 C C . HIS A 1 90 ? -4.064 7.691 -0.674 1.00 93.94 90 HIS A C 1
ATOM 707 O O . HIS A 1 90 ? -4.815 8.635 -0.438 1.00 93.94 90 HIS A O 1
ATOM 713 N N . ILE A 1 91 ? -3.148 7.249 0.187 1.00 92.38 91 ILE A N 1
ATOM 714 C CA . ILE A 1 91 ? -2.899 7.842 1.496 1.00 92.38 91 ILE A CA 1
ATOM 715 C C . ILE A 1 91 ? -1.392 7.934 1.715 1.00 92.38 91 ILE A C 1
ATOM 717 O O . ILE A 1 91 ? -0.674 6.942 1.595 1.00 92.38 91 ILE A O 1
ATOM 721 N N . ARG A 1 92 ? -0.912 9.124 2.073 1.00 91.50 92 ARG A N 1
ATOM 722 C CA . ARG A 1 92 ? 0.473 9.328 2.495 1.00 91.50 92 ARG A CA 1
ATOM 723 C C . ARG A 1 92 ? 0.590 9.130 4.003 1.00 91.50 92 ARG A C 1
ATOM 725 O O . ARG A 1 92 ? -0.173 9.712 4.766 1.00 91.50 92 ARG A O 1
ATOM 732 N N . LEU A 1 93 ? 1.528 8.289 4.411 1.00 90.31 93 LEU A N 1
ATOM 733 C CA . LEU A 1 93 ? 1.822 7.977 5.800 1.00 90.31 93 LEU A CA 1
ATOM 734 C C . LEU A 1 93 ? 2.924 8.892 6.329 1.00 90.31 93 LEU A C 1
ATOM 736 O O . LEU A 1 93 ? 3.880 9.198 5.620 1.00 90.31 93 LEU A O 1
ATOM 740 N N . ASP A 1 94 ? 2.837 9.234 7.611 1.00 89.38 94 ASP A N 1
ATOM 741 C CA . ASP A 1 94 ? 3.886 9.941 8.353 1.00 89.38 94 ASP A CA 1
ATOM 742 C C . ASP A 1 94 ? 4.985 8.973 8.841 1.00 89.38 94 ASP A C 1
ATOM 744 O O . ASP A 1 94 ? 5.365 8.966 10.012 1.00 89.38 94 ASP A O 1
ATOM 748 N N . CYS A 1 95 ? 5.461 8.091 7.962 1.00 88.75 95 CYS A N 1
ATOM 749 C CA . CYS A 1 95 ? 6.560 7.174 8.252 1.00 88.75 95 CYS A CA 1
ATOM 750 C C . CYS A 1 95 ? 7.504 7.048 7.059 1.00 88.75 95 CYS A C 1
ATOM 752 O O . CYS A 1 95 ? 7.077 7.088 5.905 1.00 88.75 95 CYS A O 1
ATOM 754 N N . ASP A 1 96 ? 8.779 6.825 7.348 1.00 92.00 96 ASP A N 1
ATOM 755 C CA . ASP A 1 96 ? 9.802 6.548 6.350 1.00 92.00 96 ASP A CA 1
ATOM 756 C C . ASP A 1 96 ? 9.643 5.152 5.723 1.00 92.00 96 ASP A C 1
ATOM 758 O O . ASP A 1 96 ? 9.065 4.223 6.305 1.00 92.00 96 ASP A O 1
ATOM 762 N N . GLY A 1 97 ? 10.182 4.991 4.516 1.00 90.00 97 GLY A N 1
ATOM 763 C CA . GLY A 1 97 ? 10.094 3.746 3.767 1.00 90.00 97 GLY A CA 1
ATOM 764 C C . GLY A 1 97 ? 10.857 2.588 4.413 1.00 90.00 97 GLY A C 1
ATOM 765 O O . GLY A 1 97 ? 10.537 1.427 4.144 1.00 90.00 97 GLY A O 1
ATOM 766 N N . ALA A 1 98 ? 11.840 2.867 5.278 1.00 91.31 98 ALA A N 1
ATOM 767 C CA . ALA A 1 98 ? 12.561 1.839 6.026 1.00 91.31 98 ALA A CA 1
ATOM 768 C C . ALA A 1 98 ? 11.700 1.270 7.167 1.00 91.31 98 ALA A C 1
ATOM 770 O O . ALA A 1 98 ? 11.583 0.051 7.293 1.00 91.31 98 ALA A O 1
ATOM 771 N N . SER A 1 99 ? 11.019 2.125 7.933 1.00 91.00 99 SER A N 1
ATOM 772 C CA . SER A 1 99 ? 10.026 1.739 8.943 1.00 91.00 99 SER A CA 1
ATOM 773 C C . SER A 1 99 ? 8.877 0.940 8.324 1.00 91.00 99 SER A C 1
ATOM 775 O O . SER A 1 99 ? 8.463 -0.087 8.870 1.00 91.00 99 SER A O 1
ATOM 777 N N . LEU A 1 100 ? 8.398 1.368 7.150 1.00 91.81 100 LEU A N 1
ATOM 778 C CA . LEU A 1 100 ? 7.377 0.645 6.392 1.00 91.81 100 LEU A CA 1
ATOM 779 C C . LEU A 1 100 ? 7.867 -0.748 5.966 1.00 91.81 100 LEU A C 1
ATOM 781 O O . LEU A 1 100 ? 7.158 -1.739 6.139 1.00 91.81 100 LEU A O 1
ATOM 785 N N . ALA A 1 101 ? 9.093 -0.839 5.445 1.00 91.81 101 ALA A N 1
ATOM 786 C CA . ALA A 1 101 ? 9.704 -2.104 5.051 1.00 91.81 101 ALA A CA 1
ATOM 787 C C . ALA A 1 101 ? 9.888 -3.060 6.233 1.00 91.81 101 ALA A C 1
ATOM 789 O O . ALA A 1 101 ? 9.502 -4.227 6.136 1.00 91.81 101 ALA A O 1
ATOM 790 N N . ALA A 1 102 ? 10.389 -2.559 7.363 1.00 91.44 102 ALA A N 1
ATOM 791 C CA . ALA A 1 102 ? 10.576 -3.341 8.579 1.00 91.44 102 ALA A CA 1
ATOM 792 C C . ALA A 1 102 ? 9.253 -3.945 9.074 1.00 91.44 102 ALA A C 1
ATOM 794 O O . ALA A 1 102 ? 9.194 -5.134 9.390 1.00 91.44 102 ALA A O 1
ATOM 795 N N . ALA A 1 103 ? 8.168 -3.164 9.063 1.00 90.38 103 ALA A N 1
ATOM 796 C CA . ALA A 1 103 ? 6.837 -3.631 9.451 1.00 90.38 103 ALA A CA 1
ATOM 797 C C . ALA A 1 103 ? 6.289 -4.739 8.533 1.00 90.38 103 ALA A C 1
ATOM 799 O O . ALA A 1 103 ? 5.580 -5.640 8.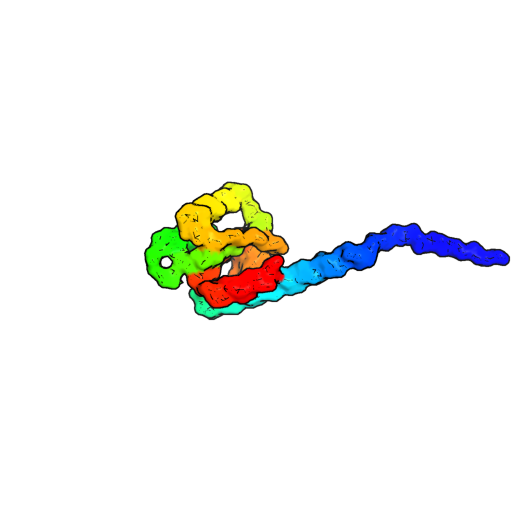982 1.00 90.38 103 ALA A O 1
ATOM 800 N N . LEU A 1 104 ? 6.647 -4.693 7.249 1.00 90.38 104 LEU A N 1
ATOM 801 C CA . LEU A 1 104 ? 6.280 -5.690 6.242 1.00 90.38 104 LEU A CA 1
ATOM 802 C C . LEU A 1 104 ? 7.256 -6.884 6.196 1.00 90.38 104 LEU A C 1
ATOM 804 O O . LEU A 1 104 ? 7.071 -7.790 5.381 1.00 90.38 104 LEU A O 1
ATOM 808 N N . GLY A 1 105 ? 8.290 -6.901 7.046 1.00 87.12 105 GLY A N 1
ATOM 809 C CA . GLY A 1 105 ? 9.311 -7.952 7.081 1.00 87.12 105 GLY A CA 1
ATOM 810 C C . GLY A 1 105 ? 10.261 -7.930 5.880 1.00 87.12 105 GLY A C 1
ATOM 811 O O . GLY A 1 105 ? 10.730 -8.981 5.443 1.00 87.12 105 GLY A O 1
ATOM 812 N N . LYS A 1 106 ? 10.516 -6.751 5.301 1.00 88.12 106 LYS A N 1
ATOM 813 C CA . LYS A 1 106 ? 11.420 -6.548 4.161 1.00 88.12 106 LYS A CA 1
ATOM 814 C C . LYS A 1 106 ? 12.649 -5.743 4.579 1.00 88.12 106 LYS A C 1
ATOM 816 O O . LYS A 1 106 ? 12.564 -4.835 5.396 1.00 88.12 106 LYS A O 1
ATOM 821 N N . THR A 1 107 ? 13.792 -6.070 3.981 1.00 82.19 107 THR A N 1
ATOM 822 C CA . THR A 1 107 ? 15.080 -5.415 4.268 1.00 82.19 107 THR A CA 1
ATOM 823 C C . THR A 1 107 ? 15.301 -4.153 3.429 1.00 82.19 107 THR A C 1
ATOM 825 O O . THR A 1 107 ? 16.048 -3.269 3.830 1.00 82.19 107 THR A O 1
ATOM 828 N N . SER A 1 108 ? 14.662 -4.052 2.261 1.00 85.19 108 SER A N 1
ATOM 829 C CA . SER A 1 108 ? 14.791 -2.900 1.362 1.00 85.19 108 SER A CA 1
ATOM 830 C C . SER A 1 108 ? 13.706 -1.868 1.637 1.00 85.19 108 SER A C 1
ATOM 832 O O . SER A 1 108 ? 12.536 -2.241 1.707 1.00 85.19 108 SER A O 1
ATOM 834 N N . SER A 1 109 ? 14.078 -0.588 1.718 1.00 82.94 109 SER A N 1
ATOM 835 C CA . SER A 1 1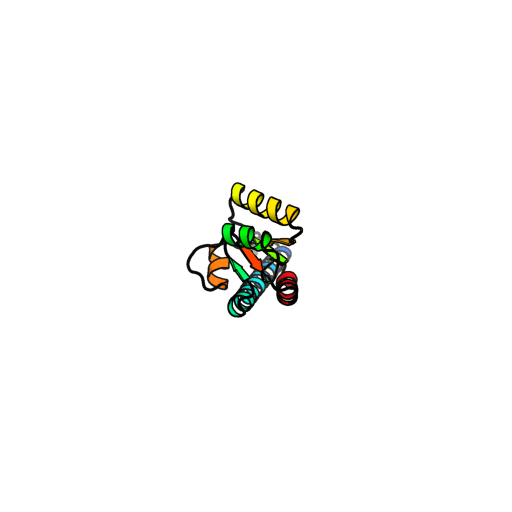09 ? 13.129 0.515 1.893 1.00 82.94 109 SER A CA 1
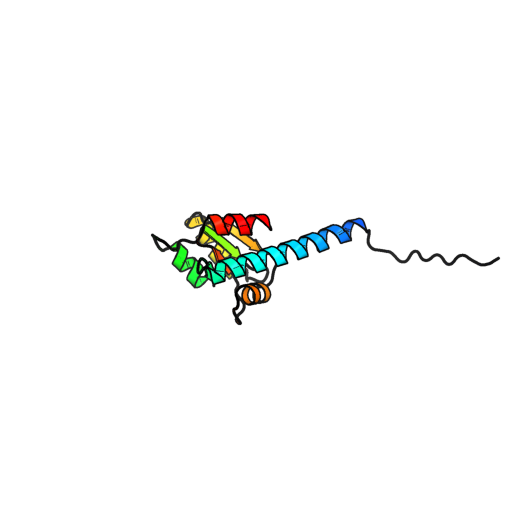ATOM 836 C C . SER A 1 109 ? 12.036 0.488 0.825 1.00 82.94 109 SER A C 1
ATOM 838 O O . SER A 1 109 ? 12.313 0.383 -0.374 1.00 82.94 109 SER A O 1
ATOM 840 N N . LEU A 1 110 ? 10.784 0.590 1.264 1.00 86.69 110 LEU A N 1
ATOM 841 C CA . LEU A 1 110 ? 9.613 0.558 0.397 1.00 86.69 110 LEU A CA 1
ATOM 842 C C . LEU A 1 110 ? 8.992 1.949 0.339 1.00 86.69 110 LEU A C 1
ATOM 844 O O . LEU A 1 110 ? 8.528 2.460 1.348 1.00 86.69 110 LEU A O 1
ATOM 848 N N . GLY A 1 111 ? 8.931 2.542 -0.854 1.00 86.69 111 GLY A N 1
ATOM 849 C CA . GLY A 1 111 ? 8.275 3.843 -1.033 1.00 86.69 111 GLY A CA 1
ATOM 850 C C . GLY A 1 111 ? 6.745 3.777 -0.967 1.00 86.69 111 GLY A C 1
ATOM 851 O O . GLY A 1 111 ? 6.097 4.768 -0.657 1.00 86.69 111 GLY A O 1
ATOM 852 N N . ALA A 1 112 ? 6.148 2.617 -1.257 1.00 91.94 112 ALA A N 1
ATOM 853 C CA . ALA A 1 112 ? 4.705 2.426 -1.163 1.00 91.94 112 ALA A CA 1
ATOM 854 C C . ALA A 1 112 ? 4.330 0.954 -0.964 1.00 91.94 112 ALA A C 1
ATOM 856 O O . ALA A 1 112 ? 5.038 0.045 -1.417 1.00 91.94 112 ALA A O 1
ATOM 857 N N . VAL A 1 113 ? 3.177 0.734 -0.340 1.00 93.94 113 VAL A N 1
ATOM 858 C CA . VAL A 1 113 ? 2.507 -0.559 -0.195 1.00 93.94 113 VAL A CA 1
ATOM 859 C C . VAL A 1 113 ? 1.032 -0.394 -0.524 1.00 93.94 113 VAL A C 1
ATOM 861 O O . VAL A 1 113 ? 0.424 0.613 -0.193 1.00 93.94 113 VAL A O 1
ATOM 864 N N . ALA A 1 114 ? 0.431 -1.377 -1.171 1.00 94.06 114 ALA A N 1
ATOM 865 C CA . ALA A 1 114 ? -0.990 -1.406 -1.442 1.00 94.06 114 ALA A CA 1
ATOM 866 C C . ALA A 1 114 ? -1.640 -2.612 -0.775 1.00 94.06 114 ALA A C 1
ATOM 868 O O . ALA A 1 114 ? -1.056 -3.692 -0.735 1.00 94.06 114 ALA A O 1
ATOM 869 N N . VAL A 1 115 ? -2.858 -2.431 -0.277 1.00 93.94 115 VAL A N 1
ATOM 870 C CA . VAL A 1 115 ? -3.697 -3.498 0.273 1.00 93.94 115 VAL A CA 1
ATOM 871 C C . VAL A 1 115 ? -4.726 -3.889 -0.783 1.00 93.94 115 VAL A C 1
ATOM 873 O O . VAL A 1 115 ? -5.363 -3.025 -1.385 1.00 93.94 115 VAL A O 1
ATOM 876 N N . THR A 1 116 ? -4.871 -5.189 -1.032 1.00 92.50 116 THR A N 1
ATOM 877 C CA . THR A 1 116 ? -5.784 -5.731 -2.056 1.00 92.50 116 THR A CA 1
ATOM 878 C C . THR A 1 116 ? -7.132 -6.173 -1.494 1.00 92.50 116 THR A C 1
ATOM 880 O O . THR A 1 116 ? -8.056 -6.433 -2.256 1.00 92.50 116 THR A O 1
ATOM 883 N N . ASP A 1 117 ? -7.260 -6.258 -0.170 1.00 91.25 117 ASP A N 1
ATOM 884 C CA . ASP A 1 117 ? -8.477 -6.697 0.513 1.00 91.25 117 ASP A CA 1
ATOM 885 C C . ASP A 1 117 ? -9.211 -5.517 1.169 1.00 91.25 117 ASP A C 1
ATOM 887 O O . ASP A 1 117 ? -8.620 -4.738 1.920 1.00 91.25 117 ASP A O 1
ATOM 891 N N . GLU A 1 118 ? -10.512 -5.388 0.904 1.00 89.62 118 GLU A N 1
ATOM 892 C CA . GLU A 1 118 ? -11.334 -4.275 1.395 1.00 89.62 118 GLU A CA 1
ATOM 893 C C . GLU A 1 118 ? -11.479 -4.269 2.922 1.00 89.62 118 GLU A C 1
ATOM 895 O O . GLU A 1 118 ? -11.414 -3.208 3.549 1.00 89.62 118 GLU A O 1
ATOM 900 N N . LYS A 1 119 ? -11.634 -5.446 3.547 1.00 90.19 119 LYS A N 1
ATOM 901 C CA . LYS A 1 119 ? -11.803 -5.548 5.005 1.00 90.19 119 LYS A CA 1
ATOM 902 C C . LYS A 1 119 ? -10.517 -5.150 5.711 1.00 90.19 119 LYS A C 1
ATOM 904 O O . LYS A 1 119 ? -10.554 -4.415 6.695 1.00 90.19 119 LYS A O 1
ATOM 909 N N . MET A 1 120 ? -9.385 -5.603 5.178 1.00 89.38 120 MET A N 1
ATOM 910 C CA . MET A 1 120 ? -8.068 -5.246 5.697 1.00 89.38 120 MET A CA 1
ATOM 911 C C . MET A 1 120 ? -7.766 -3.757 5.484 1.00 89.38 120 MET A C 1
ATOM 913 O O . MET A 1 120 ? -7.243 -3.114 6.391 1.00 89.38 120 MET A O 1
ATOM 917 N N . SER A 1 121 ? -8.162 -3.178 4.343 1.00 90.31 121 SER A N 1
ATOM 918 C CA . SER A 1 121 ? -8.042 -1.733 4.102 1.00 90.31 121 SER A CA 1
ATOM 919 C C . SER A 1 121 ? -8.769 -0.922 5.172 1.00 90.31 121 SER A C 1
ATOM 921 O O . SER A 1 121 ? -8.174 -0.033 5.775 1.00 90.31 121 SER A O 1
ATOM 923 N N . GLY A 1 122 ? -10.023 -1.274 5.480 1.00 90.81 122 GLY A N 1
ATOM 924 C CA . GLY A 1 122 ? -10.800 -0.593 6.519 1.00 90.81 122 GLY A CA 1
ATOM 925 C C . GLY A 1 122 ? -10.169 -0.677 7.915 1.00 90.81 122 GLY A C 1
ATOM 926 O O . GLY A 1 122 ? -10.281 0.261 8.702 1.00 90.81 122 GLY A O 1
ATOM 927 N N . MET A 1 123 ? -9.459 -1.769 8.226 1.00 90.56 123 MET A N 1
ATOM 928 C CA . MET A 1 123 ? -8.715 -1.886 9.485 1.00 90.56 123 MET A CA 1
ATOM 929 C C . MET A 1 123 ? -7.524 -0.928 9.545 1.00 90.56 123 MET A C 1
ATOM 931 O O . MET A 1 123 ? -7.287 -0.330 10.591 1.00 90.56 123 MET A O 1
ATOM 935 N N . VAL A 1 124 ? -6.781 -0.780 8.444 1.00 90.88 124 VAL A N 1
ATOM 936 C CA . VAL A 1 124 ? -5.619 0.121 8.373 1.00 90.88 124 VAL A CA 1
ATOM 937 C C . VAL A 1 124 ? -6.067 1.585 8.401 1.00 90.88 124 VAL A C 1
ATOM 939 O O . VAL A 1 124 ? -5.490 2.383 9.137 1.00 90.88 124 VAL A O 1
ATOM 942 N N . GLU A 1 125 ? -7.139 1.918 7.675 1.00 88.69 125 GLU A N 1
ATOM 943 C CA . GLU A 1 125 ? -7.729 3.266 7.614 1.00 88.69 125 GLU A CA 1
ATOM 944 C C . GLU A 1 125 ? -8.161 3.796 8.994 1.00 88.69 125 GLU A C 1
ATOM 946 O O . GLU A 1 125 ? -8.148 4.999 9.215 1.00 88.69 125 GLU A O 1
ATOM 951 N N . LYS A 1 126 ? -8.476 2.922 9.957 1.00 88.62 126 LYS A N 1
ATOM 952 C CA . LYS A 1 126 ? -8.869 3.315 11.323 1.00 88.62 126 LYS A CA 1
ATOM 953 C C . LYS A 1 126 ? -7.756 4.009 12.125 1.00 88.62 126 LYS A C 1
ATOM 955 O O . LYS A 1 126 ? -8.042 4.634 13.145 1.00 88.62 126 LYS A O 1
ATOM 960 N N . TYR A 1 127 ? -6.496 3.828 11.734 1.00 86.00 127 TYR A N 1
ATOM 961 C CA . TYR A 1 127 ? -5.330 4.322 12.476 1.00 86.00 127 TYR A CA 1
ATOM 962 C C . TYR A 1 127 ? -4.687 5.569 11.857 1.00 86.00 127 TYR A C 1
ATOM 964 O O . TYR A 1 127 ? -3.620 5.980 12.314 1.00 86.00 127 TYR A O 1
ATOM 972 N N . ILE A 1 128 ? -5.322 6.136 10.832 1.00 79.88 128 ILE A N 1
ATOM 973 C CA . ILE A 1 128 ? -4.940 7.381 10.156 1.00 79.88 128 ILE A CA 1
ATOM 974 C C . ILE A 1 128 ? -5.809 8.501 10.718 1.00 79.88 128 ILE A C 1
ATOM 976 O O . ILE A 1 128 ? -5.233 9.557 11.057 1.00 79.88 128 ILE A O 1
#

Radius of gyration: 19.68 Å; chains: 1; bounding box: 28×50×68 Å